Protein AF-E9RT61-F1 (afdb_monomer_lite)

Foldseek 3Di:
DDDDDDVVLVVLQAADQVSLVPDDLQSNVSHVVNCVVVDPQAFDFLVVVCSRNNDAPDWDDDPPDPHTFKGWHWGHHPPQQWTWIKMFGDDPRGTHDIDIDTGHD

Sequence (105 aa):
MGGITVWASYQERSFSPKGWLNCDPAKRYLYIDDFEEKYNVAGMRRCEIEELLGSPTWRKTEPGTEKIIYYEYRIQDNLLAGWKVYQVRFQDDVVIDTTIIVEDW

Radius of gyration: 15.35 Å; chains: 1; bounding box: 39×28×50 Å

Secondary structure (DSSP, 8-state):
----SSHHHHHTTS--HHHHHHS-GGGTHHHHHHHHHHS--TT-BHHHHHHHH-S-SEEEE-TTS--EEEEEEEEEETTTTEEEEEEEEEETTEEEEEEEEEEE-

pLDDT: mean 83.21, std 15.74, range [33.97, 97.38]

Structure (mmCIF, N/CA/C/O backbone):
data_AF-E9RT61-F1
#
_entry.id   AF-E9RT61-F1
#
loop_
_atom_site.group_PDB
_atom_site.id
_atom_site.type_symbol
_atom_site.label_atom_id
_atom_site.label_alt_id
_atom_site.label_comp_id
_atom_site.label_asym_id
_atom_site.label_entity_id
_atom_site.label_seq_id
_atom_site.pdbx_PDB_ins_code
_atom_site.Cartn_x
_atom_site.Cartn_y
_atom_site.Cartn_z
_atom_site.occupancy
_atom_site.B_iso_or_equiv
_atom_site.auth_seq_id
_atom_site.auth_comp_id
_atom_site.auth_asym_id
_atom_site.auth_atom_id
_atom_site.pdbx_PDB_model_num
ATOM 1 N N . MET A 1 1 ? 25.491 -4.136 -33.457 1.00 38.66 1 MET A N 1
ATOM 2 C CA . MET A 1 1 ? 25.578 -5.012 -32.268 1.00 38.66 1 MET A CA 1
ATOM 3 C C . MET A 1 1 ? 25.088 -4.185 -31.099 1.00 38.66 1 MET A C 1
ATOM 5 O O . MET A 1 1 ? 25.665 -3.138 -30.875 1.00 38.66 1 MET A O 1
ATOM 9 N N . GLY A 1 2 ? 23.998 -4.454 -30.402 1.00 33.97 2 GLY A N 1
ATOM 10 C CA . GLY A 1 2 ? 23.231 -5.674 -30.158 1.00 33.97 2 GLY A CA 1
ATOM 11 C C . GLY A 1 2 ? 22.725 -5.476 -28.726 1.00 33.97 2 GLY A C 1
ATOM 12 O O . GLY A 1 2 ? 23.530 -5.155 -27.861 1.00 33.97 2 GLY A O 1
ATOM 13 N N . GLY A 1 3 ? 21.407 -5.480 -28.529 1.00 43.72 3 GLY A N 1
ATOM 14 C CA . GLY A 1 3 ? 20.728 -4.829 -27.407 1.00 43.72 3 GLY A CA 1
ATOM 15 C C . GLY A 1 3 ? 21.227 -5.215 -26.014 1.00 43.72 3 GLY A C 1
ATOM 16 O O . GLY A 1 3 ? 21.147 -6.371 -25.614 1.00 43.72 3 GLY A O 1
ATOM 17 N N . ILE A 1 4 ? 21.655 -4.210 -25.249 1.00 51.22 4 ILE A N 1
ATOM 18 C CA . ILE A 1 4 ? 21.932 -4.317 -23.813 1.00 51.22 4 ILE A CA 1
ATOM 19 C C . ILE A 1 4 ? 21.235 -3.142 -23.115 1.00 51.22 4 ILE A C 1
ATOM 21 O O . ILE A 1 4 ? 21.901 -2.228 -22.645 1.00 51.22 4 ILE A O 1
ATOM 25 N N . THR A 1 5 ? 19.896 -3.071 -23.108 1.00 48.41 5 THR A N 1
ATOM 26 C CA . THR A 1 5 ? 19.201 -2.095 -22.222 1.00 48.41 5 THR A CA 1
ATOM 27 C C . THR A 1 5 ? 17.736 -2.397 -21.879 1.00 48.41 5 THR A C 1
ATOM 29 O O . THR A 1 5 ? 17.055 -1.527 -21.353 1.00 48.41 5 THR A O 1
ATOM 32 N N . VAL A 1 6 ? 17.208 -3.599 -22.133 1.00 44.44 6 VAL A N 1
ATOM 33 C CA . VAL A 1 6 ? 15.782 -3.888 -21.828 1.00 44.44 6 VAL A CA 1
ATOM 34 C C . VAL A 1 6 ? 15.599 -5.031 -20.823 1.00 44.44 6 VAL A C 1
ATOM 36 O O . VAL A 1 6 ? 14.581 -5.108 -20.151 1.00 44.44 6 VAL A O 1
ATOM 39 N N . TRP A 1 7 ? 16.610 -5.883 -20.635 1.00 35.50 7 TRP A N 1
ATOM 40 C CA . TRP A 1 7 ? 16.510 -7.021 -19.714 1.00 35.50 7 TRP A CA 1
ATOM 41 C C . TRP A 1 7 ? 16.756 -6.647 -18.244 1.00 35.50 7 TRP A C 1
ATOM 43 O O . TRP A 1 7 ? 16.097 -7.191 -17.362 1.00 35.50 7 TRP A O 1
ATOM 53 N N . ALA A 1 8 ? 17.643 -5.680 -17.973 1.00 40.31 8 ALA A N 1
ATOM 54 C CA . ALA A 1 8 ? 17.920 -5.225 -16.606 1.00 40.31 8 ALA A CA 1
ATOM 55 C C . ALA A 1 8 ? 16.725 -4.477 -15.984 1.00 40.31 8 ALA A C 1
ATOM 57 O O . ALA A 1 8 ? 16.409 -4.682 -14.817 1.00 40.31 8 ALA A O 1
ATOM 58 N N . SER A 1 9 ? 16.002 -3.682 -16.781 1.00 47.84 9 SER A N 1
ATOM 59 C CA . SER A 1 9 ? 14.817 -2.951 -16.318 1.00 47.84 9 SER A CA 1
ATOM 60 C C . SER A 1 9 ? 13.590 -3.841 -16.110 1.00 47.84 9 SER A C 1
ATOM 62 O O . SER A 1 9 ? 12.660 -3.425 -15.429 1.00 47.84 9 SER A O 1
ATOM 64 N N . TYR A 1 10 ? 13.570 -5.055 -16.672 1.00 46.94 10 TYR A N 1
ATOM 65 C CA . TYR A 1 10 ? 12.470 -6.003 -16.480 1.00 46.94 10 TYR A CA 1
ATOM 66 C C . TYR A 1 10 ? 12.637 -6.830 -15.196 1.00 46.94 10 TYR A C 1
ATOM 68 O O . TYR A 1 10 ? 11.656 -7.115 -14.517 1.00 46.94 10 TYR A O 1
ATOM 76 N N . GLN A 1 11 ? 13.876 -7.173 -14.817 1.00 49.72 11 GLN A N 1
ATOM 77 C CA . GLN A 1 11 ? 14.150 -7.844 -13.538 1.00 49.72 11 GLN A CA 1
ATOM 78 C C . GLN A 1 11 ? 13.930 -6.923 -12.329 1.00 49.72 11 GLN A C 1
ATOM 80 O O . GLN A 1 11 ? 13.467 -7.398 -11.295 1.00 49.72 11 GLN A O 1
ATOM 85 N N . GLU A 1 12 ? 14.182 -5.616 -12.466 1.00 55.16 12 GLU A N 1
ATOM 86 C CA . GLU A 1 12 ? 13.917 -4.618 -11.413 1.00 55.16 12 GLU A CA 1
ATOM 87 C C . GLU A 1 12 ? 12.420 -4.335 -11.173 1.00 55.16 12 GLU A C 1
ATOM 89 O O . GLU A 1 12 ? 12.099 -3.572 -10.271 1.00 55.16 12 GLU A O 1
ATOM 94 N N . ARG A 1 13 ? 11.492 -4.922 -11.945 1.00 63.75 13 ARG A N 1
ATOM 95 C CA . ARG A 1 13 ? 10.044 -4.680 -11.780 1.00 63.75 13 ARG A CA 1
ATOM 96 C C . ARG A 1 13 ? 9.333 -5.674 -10.882 1.00 63.75 13 ARG A C 1
ATOM 98 O O . ARG A 1 13 ? 8.234 -5.379 -10.439 1.00 63.75 13 ARG A O 1
ATOM 105 N N . SER A 1 14 ? 9.916 -6.845 -10.619 1.00 75.75 14 SER A N 1
ATOM 106 C CA . SER A 1 14 ? 9.199 -7.844 -9.829 1.00 75.75 14 SER A CA 1
ATOM 107 C C . SER A 1 14 ? 9.164 -7.436 -8.362 1.00 75.75 14 SER A C 1
ATOM 109 O O . SER A 1 14 ? 10.199 -7.436 -7.690 1.00 75.75 14 SER A O 1
ATOM 111 N N . PHE A 1 15 ? 7.971 -7.155 -7.850 1.00 83.81 15 PHE A N 1
ATOM 112 C CA . PHE A 1 15 ? 7.758 -6.878 -6.443 1.00 83.81 15 PHE A CA 1
ATOM 113 C C . PHE A 1 15 ? 8.256 -8.041 -5.582 1.00 83.81 15 PHE A C 1
ATOM 115 O O . PHE A 1 15 ? 8.003 -9.218 -5.846 1.00 83.81 15 PHE A O 1
ATOM 122 N N . SER A 1 16 ? 8.979 -7.692 -4.523 1.00 84.50 16 SER A N 1
ATOM 123 C CA . SER A 1 16 ? 9.194 -8.558 -3.370 1.00 84.50 16 SER A CA 1
ATOM 124 C C . SER A 1 16 ? 9.296 -7.677 -2.125 1.00 84.50 16 SER A C 1
ATOM 126 O O . SER A 1 16 ? 9.923 -6.617 -2.209 1.00 84.50 16 SER A O 1
ATOM 128 N N . PRO A 1 17 ? 8.778 -8.100 -0.958 1.00 83.50 17 PRO A N 1
ATOM 129 C CA . PRO A 1 17 ? 8.855 -7.290 0.264 1.00 83.50 17 PRO A CA 1
ATOM 130 C C . PRO A 1 17 ? 10.297 -6.927 0.630 1.00 83.50 17 PRO A C 1
ATOM 132 O O . PRO A 1 17 ? 10.626 -5.790 0.961 1.00 83.50 17 PRO A O 1
ATOM 135 N N . LYS A 1 18 ? 11.214 -7.889 0.466 1.00 83.94 18 LYS A N 1
ATOM 136 C CA . LYS A 1 18 ? 12.646 -7.664 0.675 1.00 83.94 18 LYS A CA 1
ATOM 137 C C . LYS A 1 18 ? 13.225 -6.665 -0.331 1.00 83.94 18 LYS A C 1
ATOM 139 O O . LYS A 1 18 ? 14.046 -5.840 0.061 1.00 83.94 18 LYS A O 1
ATOM 144 N N . GLY A 1 19 ? 12.838 -6.741 -1.604 1.00 82.19 19 GLY A N 1
ATOM 145 C CA . GLY A 1 19 ? 13.261 -5.785 -2.629 1.00 82.19 19 GLY A CA 1
ATOM 146 C C . GLY A 1 19 ? 12.762 -4.376 -2.325 1.00 82.19 19 GLY A C 1
ATOM 147 O O . GLY A 1 19 ? 13.556 -3.445 -2.310 1.00 82.19 19 GLY A O 1
ATOM 148 N N . TRP A 1 20 ? 11.487 -4.241 -1.969 1.00 84.50 20 TRP A N 1
ATOM 149 C CA . TRP A 1 20 ? 10.841 -2.979 -1.609 1.00 84.50 20 TRP A CA 1
ATOM 150 C C . TRP A 1 20 ? 11.494 -2.266 -0.414 1.00 84.50 20 TRP A C 1
ATOM 152 O O . TRP A 1 20 ? 11.733 -1.053 -0.436 1.00 84.50 20 TRP A O 1
ATOM 162 N N . LEU A 1 21 ? 11.814 -3.017 0.642 1.00 82.19 21 LEU A N 1
ATOM 163 C CA . LEU A 1 21 ? 12.452 -2.459 1.835 1.00 82.19 21 LEU A CA 1
ATOM 164 C C . LEU A 1 21 ? 13.897 -2.015 1.575 1.00 82.19 21 LEU A C 1
ATOM 166 O O . LEU A 1 21 ? 14.332 -1.025 2.156 1.00 82.19 21 LEU A O 1
ATOM 170 N N . ASN A 1 22 ? 14.625 -2.721 0.703 1.00 83.00 22 ASN A N 1
ATOM 171 C CA . ASN A 1 22 ? 16.034 -2.440 0.408 1.00 83.00 22 ASN A CA 1
ATOM 172 C C . ASN A 1 22 ? 16.249 -1.542 -0.820 1.00 83.00 22 ASN A C 1
ATOM 174 O O . ASN A 1 22 ? 17.389 -1.164 -1.097 1.00 83.00 22 ASN A O 1
ATOM 178 N N . CYS A 1 23 ? 15.204 -1.226 -1.586 1.00 79.25 23 CYS A N 1
ATOM 179 C CA . CYS A 1 23 ? 15.339 -0.362 -2.748 1.00 79.25 23 CYS A CA 1
ATOM 180 C C . CYS A 1 23 ? 15.393 1.112 -2.342 1.00 79.25 23 CYS A C 1
ATOM 182 O O . CYS A 1 23 ? 14.792 1.536 -1.352 1.00 79.25 23 CYS A O 1
ATOM 184 N N . ASP A 1 24 ? 16.067 1.904 -3.173 1.00 79.12 24 ASP A N 1
ATOM 185 C CA . ASP A 1 24 ? 15.983 3.359 -3.112 1.00 79.12 24 ASP A CA 1
ATOM 186 C C . ASP A 1 24 ? 14.500 3.784 -3.186 1.00 79.12 24 ASP A C 1
ATOM 188 O O . ASP A 1 24 ? 13.807 3.369 -4.127 1.00 79.12 24 ASP A O 1
ATOM 192 N N . PRO A 1 25 ? 13.984 4.577 -2.225 1.00 77.44 25 PRO A N 1
ATOM 193 C CA . PRO A 1 25 ? 12.623 5.098 -2.274 1.00 77.44 25 PRO A CA 1
ATOM 194 C C . PRO A 1 25 ? 12.270 5.757 -3.612 1.00 77.44 25 PRO A C 1
ATOM 196 O O . PRO A 1 25 ? 11.144 5.602 -4.079 1.00 77.44 25 PRO A O 1
ATOM 199 N N . ALA A 1 26 ? 13.239 6.396 -4.277 1.00 73.38 26 ALA A N 1
ATOM 200 C CA . ALA A 1 26 ? 13.071 7.018 -5.589 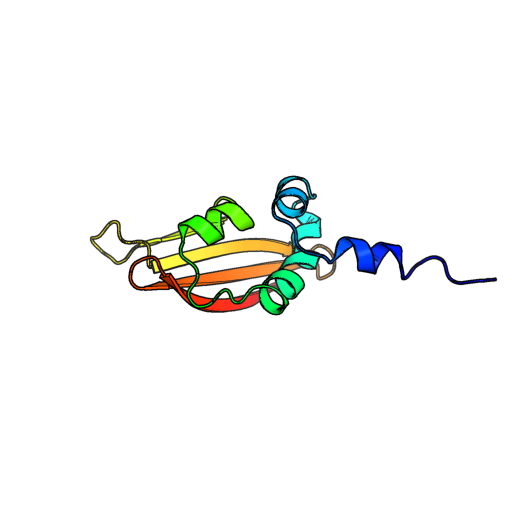1.00 73.38 26 ALA A CA 1
ATOM 201 C C . ALA A 1 26 ? 12.820 6.029 -6.738 1.00 73.38 26 ALA A C 1
ATOM 203 O O . ALA A 1 26 ? 12.501 6.453 -7.843 1.00 73.38 26 ALA A O 1
ATOM 204 N N . LYS A 1 27 ? 12.996 4.722 -6.514 1.00 77.75 27 LYS A N 1
ATOM 205 C CA . LYS A 1 27 ? 12.734 3.653 -7.492 1.00 77.75 27 LYS A CA 1
ATOM 206 C C . LYS A 1 27 ? 11.499 2.820 -7.157 1.00 77.75 27 LYS A C 1
ATOM 208 O O . LYS A 1 27 ? 11.122 1.955 -7.942 1.00 77.75 27 LYS A O 1
ATOM 213 N N . ARG A 1 28 ? 10.845 3.070 -6.016 1.00 83.69 28 ARG A N 1
ATOM 214 C CA . ARG A 1 28 ? 9.661 2.312 -5.571 1.00 83.69 28 ARG A CA 1
ATOM 215 C C . ARG A 1 28 ? 8.486 2.404 -6.545 1.00 83.69 28 ARG A C 1
ATOM 217 O O . ARG A 1 28 ? 7.690 1.473 -6.619 1.00 83.69 28 ARG A O 1
ATOM 224 N N . TYR A 1 29 ? 8.414 3.473 -7.341 1.00 78.12 29 TYR A N 1
ATOM 225 C CA . TYR A 1 29 ? 7.361 3.669 -8.341 1.00 78.12 29 TYR A CA 1
ATOM 226 C C . TYR A 1 29 ? 7.317 2.546 -9.393 1.00 78.12 29 TYR A C 1
ATOM 228 O O . TYR A 1 29 ? 6.245 2.255 -9.921 1.00 78.12 29 TYR A O 1
ATOM 236 N N . LEU A 1 30 ? 8.455 1.880 -9.644 1.00 77.12 30 LEU A N 1
ATOM 237 C CA . LEU A 1 30 ? 8.580 0.758 -10.581 1.00 77.12 30 LEU A CA 1
ATOM 238 C C . LEU A 1 30 ? 7.907 -0.528 -10.088 1.00 77.12 30 LEU A C 1
ATOM 240 O O . LEU A 1 30 ? 7.654 -1.418 -10.894 1.00 77.12 30 LEU A O 1
ATOM 244 N N . TYR A 1 31 ? 7.649 -0.631 -8.782 1.00 84.06 31 TYR A N 1
ATOM 245 C CA . TYR A 1 31 ? 7.173 -1.856 -8.144 1.00 84.06 31 TYR A CA 1
ATOM 246 C C . TYR A 1 31 ? 5.677 -1.841 -7.831 1.00 84.06 31 TYR A C 1
ATOM 248 O O . TYR A 1 31 ? 5.101 -2.910 -7.671 1.00 84.06 31 TYR A O 1
ATOM 256 N N . ILE A 1 32 ? 5.044 -0.665 -7.710 1.00 84.94 32 ILE A N 1
ATOM 257 C CA . ILE A 1 32 ? 3.659 -0.596 -7.217 1.00 84.94 32 ILE A CA 1
ATOM 258 C C . ILE A 1 32 ? 2.633 -1.105 -8.235 1.00 84.94 32 ILE A C 1
ATOM 260 O O . ILE A 1 32 ? 1.652 -1.722 -7.843 1.00 84.94 32 ILE A O 1
ATOM 264 N N . ASP A 1 33 ? 2.888 -0.914 -9.533 1.00 80.88 33 ASP A N 1
ATOM 265 C CA . ASP A 1 33 ? 2.006 -1.456 -10.576 1.00 80.88 33 ASP A CA 1
ATOM 266 C C . ASP A 1 33 ? 2.108 -2.986 -10.617 1.00 80.88 33 ASP A C 1
ATOM 268 O O . ASP A 1 33 ? 1.098 -3.678 -10.623 1.00 80.88 33 ASP A O 1
ATOM 272 N N . ASP A 1 34 ? 3.331 -3.525 -10.549 1.00 85.06 34 ASP A N 1
ATOM 273 C CA . ASP A 1 34 ? 3.569 -4.974 -10.494 1.00 85.06 34 ASP A CA 1
ATOM 274 C C . ASP A 1 34 ? 3.005 -5.607 -9.210 1.00 85.06 34 ASP A C 1
ATOM 276 O O . ASP A 1 34 ? 2.510 -6.732 -9.239 1.00 85.06 34 ASP A O 1
ATOM 280 N N . PHE A 1 35 ? 3.047 -4.880 -8.089 1.00 87.44 35 PHE A N 1
ATOM 281 C CA . PHE A 1 35 ? 2.412 -5.283 -6.837 1.00 87.44 35 PHE A CA 1
ATOM 282 C C . PHE A 1 35 ? 0.897 -5.449 -7.007 1.00 87.44 35 PHE A C 1
ATOM 284 O O . PHE A 1 35 ? 0.388 -6.529 -6.716 1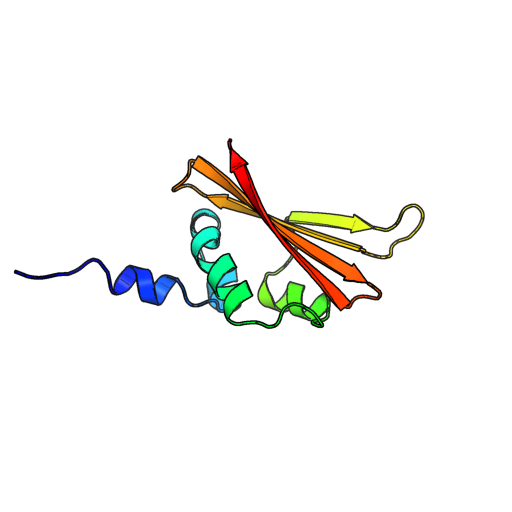.00 87.44 35 PHE A O 1
ATOM 291 N N . GLU A 1 36 ? 0.201 -4.434 -7.531 1.00 83.12 36 GLU A N 1
ATOM 292 C CA . GLU A 1 36 ? -1.248 -4.497 -7.781 1.00 83.12 36 GLU A CA 1
ATOM 293 C C . GLU A 1 36 ? -1.625 -5.590 -8.788 1.00 83.12 36 GLU A C 1
ATOM 295 O O . GLU A 1 36 ? -2.643 -6.258 -8.629 1.00 83.12 36 GLU A O 1
ATOM 300 N N . GLU A 1 37 ? -0.811 -5.804 -9.825 1.00 82.50 37 GLU A N 1
ATOM 301 C CA . GLU A 1 37 ? -1.079 -6.834 -10.834 1.00 82.50 37 GLU A CA 1
ATOM 302 C C . GLU A 1 37 ? -0.882 -8.260 -10.298 1.00 82.50 37 GLU A C 1
ATOM 304 O O . GLU A 1 37 ? -1.619 -9.175 -10.676 1.00 82.50 37 GLU A O 1
ATOM 309 N N . LYS A 1 38 ? 0.124 -8.484 -9.442 1.00 82.12 38 LYS A N 1
ATOM 310 C CA . LYS A 1 38 ? 0.474 -9.827 -8.945 1.00 82.12 38 LYS A CA 1
ATOM 311 C C . LYS A 1 38 ? -0.266 -10.233 -7.685 1.00 82.12 38 LYS A C 1
ATOM 313 O O . LYS A 1 38 ? -0.468 -11.430 -7.467 1.00 82.12 38 LYS A O 1
ATOM 318 N N . TYR A 1 39 ? -0.608 -9.277 -6.832 1.00 82.88 39 TYR A N 1
ATOM 319 C CA . TYR A 1 39 ? -1.252 -9.543 -5.558 1.00 82.88 39 TYR A CA 1
ATOM 320 C C . TYR A 1 39 ? -2.726 -9.177 -5.656 1.00 82.88 39 TYR A C 1
ATOM 322 O O . TYR A 1 39 ? -3.086 -8.077 -6.052 1.00 82.88 39 TYR A O 1
ATOM 330 N N . ASN A 1 40 ? -3.603 -10.096 -5.252 1.00 86.62 40 ASN A N 1
ATOM 331 C CA . ASN A 1 40 ? -5.001 -9.744 -5.043 1.00 86.62 40 ASN A CA 1
ATOM 332 C C . ASN A 1 40 ? -5.115 -8.961 -3.730 1.00 86.62 40 ASN A C 1
ATOM 334 O O . ASN A 1 40 ? -5.329 -9.553 -2.673 1.00 86.62 40 ASN A O 1
ATOM 338 N N . VAL A 1 41 ? -4.889 -7.648 -3.805 1.00 90.75 41 VAL A N 1
ATOM 339 C CA . VAL A 1 41 ? -4.789 -6.773 -2.633 1.00 90.75 41 VAL A CA 1
ATOM 340 C C . VAL A 1 41 ? -6.141 -6.602 -1.942 1.00 90.75 41 VAL A C 1
ATOM 342 O O . VAL A 1 41 ? -6.211 -6.584 -0.714 1.00 90.75 41 VAL A O 1
ATOM 345 N N . ALA A 1 42 ? -7.232 -6.573 -2.711 1.00 91.88 42 ALA A N 1
ATOM 346 C CA . ALA A 1 42 ? -8.582 -6.621 -2.165 1.00 91.88 42 ALA A CA 1
ATOM 347 C C . ALA A 1 42 ? -8.810 -7.932 -1.389 1.00 91.88 42 ALA A C 1
ATOM 349 O O . ALA A 1 42 ? -8.641 -9.035 -1.912 1.00 91.88 42 ALA A O 1
ATOM 350 N N . GLY A 1 43 ? -9.222 -7.808 -0.128 1.00 93.06 43 GLY A N 1
ATOM 351 C CA . GLY A 1 43 ? -9.397 -8.929 0.793 1.00 93.06 43 GLY A CA 1
ATOM 352 C C . GLY A 1 43 ? -8.178 -9.247 1.666 1.00 93.06 43 GLY A C 1
ATOM 353 O O . GLY A 1 43 ? -8.326 -10.019 2.613 1.00 93.06 43 GLY A O 1
ATOM 354 N N . MET A 1 44 ? -7.006 -8.650 1.414 1.00 95.56 44 MET A N 1
ATOM 355 C CA . MET A 1 44 ? -5.858 -8.770 2.322 1.00 95.56 44 MET A CA 1
ATOM 356 C C . MET A 1 44 ? -6.121 -8.030 3.633 1.00 95.56 44 MET A C 1
ATOM 358 O O . MET A 1 44 ? -6.833 -7.025 3.666 1.00 95.56 44 MET A O 1
ATOM 362 N N . ARG A 1 45 ? -5.520 -8.484 4.730 1.00 96.19 45 ARG A N 1
ATOM 363 C CA . ARG A 1 45 ? -5.550 -7.746 5.996 1.00 96.19 45 ARG A CA 1
ATOM 364 C C . ARG A 1 45 ? -4.532 -6.619 5.999 1.00 96.19 45 ARG A C 1
ATOM 366 O O . ARG A 1 45 ? -3.463 -6.714 5.401 1.00 96.19 45 ARG A O 1
ATOM 373 N N . ARG A 1 46 ? -4.805 -5.579 6.782 1.00 95.62 46 ARG A N 1
ATOM 374 C CA . ARG A 1 46 ? -3.890 -4.450 6.990 1.00 95.62 46 ARG A CA 1
ATOM 375 C C . ARG A 1 46 ? -2.494 -4.886 7.435 1.00 95.62 46 ARG A C 1
ATOM 377 O O . ARG A 1 46 ? -1.516 -4.329 6.953 1.00 95.62 46 ARG A O 1
ATOM 384 N N . CYS A 1 47 ? -2.389 -5.893 8.305 1.00 94.94 47 CYS A N 1
ATOM 385 C CA . CYS A 1 47 ? -1.089 -6.425 8.719 1.00 94.94 47 CYS A CA 1
ATOM 386 C C . CYS A 1 47 ? -0.298 -7.031 7.549 1.00 94.94 47 CYS A C 1
ATOM 388 O O . CYS A 1 47 ? 0.909 -6.854 7.489 1.00 94.94 47 CYS A O 1
ATOM 390 N N . GLU A 1 48 ? -0.967 -7.685 6.596 1.00 94.69 48 GLU A N 1
ATOM 391 C CA . GLU A 1 48 ? -0.312 -8.242 5.406 1.00 94.69 48 GLU A CA 1
ATOM 392 C C . GLU A 1 48 ? 0.192 -7.112 4.499 1.00 94.69 48 GLU A C 1
ATOM 394 O O . GLU A 1 48 ? 1.303 -7.180 3.986 1.00 94.69 48 GLU A O 1
ATOM 399 N N . ILE A 1 49 ? -0.564 -6.015 4.372 1.00 94.75 49 ILE A N 1
ATOM 400 C CA . ILE A 1 49 ? -0.101 -4.814 3.658 1.00 94.75 49 ILE A CA 1
ATOM 401 C C . ILE A 1 49 ? 1.144 -4.218 4.319 1.00 94.75 49 ILE A C 1
ATOM 403 O O . ILE A 1 49 ? 2.110 -3.895 3.630 1.00 94.75 49 ILE A O 1
ATOM 407 N N . GLU A 1 50 ? 1.157 -4.107 5.647 1.00 93.56 50 GLU A N 1
ATOM 408 C CA . GLU A 1 50 ? 2.321 -3.622 6.398 1.00 93.56 50 GLU A CA 1
ATOM 409 C C . GLU A 1 50 ? 3.527 -4.568 6.285 1.00 93.56 50 GLU A C 1
ATOM 411 O O . GLU A 1 50 ? 4.664 -4.106 6.238 1.00 93.56 50 GLU A O 1
ATOM 416 N N . GLU A 1 51 ? 3.312 -5.880 6.189 1.00 92.06 51 GLU A N 1
ATOM 417 C CA . GLU A 1 51 ? 4.381 -6.856 5.946 1.00 92.06 51 GLU A CA 1
ATOM 418 C C . GLU A 1 51 ? 4.973 -6.731 4.534 1.00 92.06 51 GLU A C 1
ATOM 420 O O . GLU A 1 51 ? 6.185 -6.879 4.355 1.00 92.06 51 GLU A O 1
ATOM 425 N N . LEU A 1 52 ? 4.141 -6.443 3.528 1.00 91.62 52 LEU A N 1
ATOM 426 C CA . LEU A 1 52 ? 4.566 -6.329 2.131 1.00 91.62 52 LEU A CA 1
ATOM 427 C C . LEU A 1 52 ? 5.230 -4.973 1.847 1.00 91.62 52 LEU A C 1
ATOM 429 O O . LEU A 1 52 ? 6.318 -4.928 1.270 1.00 91.62 52 LEU A O 1
ATOM 433 N N . LEU A 1 53 ? 4.592 -3.874 2.259 1.00 91.12 53 LEU A N 1
ATOM 434 C CA . LEU A 1 53 ? 4.974 -2.499 1.911 1.00 91.12 53 LEU A CA 1
ATOM 435 C C . LEU A 1 53 ? 5.648 -1.734 3.059 1.00 91.12 53 LEU A C 1
ATOM 437 O O . LEU A 1 53 ? 6.166 -0.632 2.852 1.00 91.12 53 LEU A O 1
ATOM 441 N N . GLY A 1 54 ? 5.677 -2.290 4.267 1.00 90.56 54 GLY A N 1
ATOM 442 C CA . GLY A 1 54 ? 6.115 -1.569 5.456 1.00 90.56 54 GLY A CA 1
ATOM 443 C C . GLY A 1 54 ? 5.097 -0.522 5.918 1.00 90.56 54 GLY A C 1
ATOM 444 O O . GLY A 1 54 ? 3.927 -0.509 5.521 1.00 90.56 54 GLY A O 1
ATOM 445 N N . SER A 1 55 ? 5.565 0.384 6.776 1.00 91.19 55 SER A N 1
ATOM 446 C CA . SER A 1 55 ? 4.737 1.452 7.3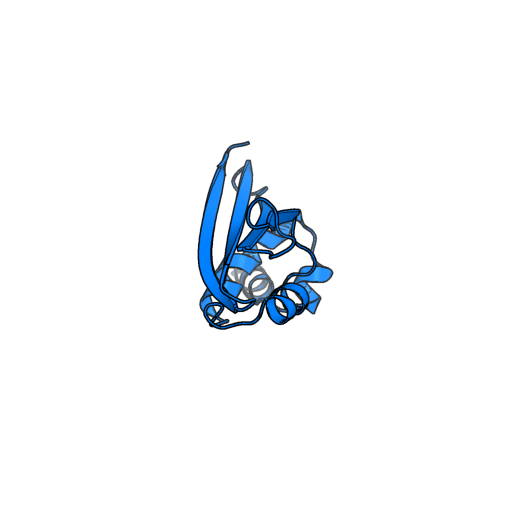34 1.00 91.19 55 SER A CA 1
ATOM 447 C C . SER A 1 55 ? 4.263 2.435 6.255 1.00 91.19 55 SER A C 1
ATOM 449 O O . SER A 1 55 ? 5.069 2.842 5.412 1.00 91.19 55 SER A O 1
ATOM 451 N N . PRO A 1 56 ? 2.993 2.874 6.299 1.00 94.56 56 PRO A N 1
ATOM 452 C CA . PRO A 1 56 ? 2.486 3.875 5.373 1.00 94.56 56 PRO A CA 1
ATOM 453 C C . PRO A 1 56 ? 3.110 5.246 5.642 1.00 94.56 56 PRO A C 1
ATOM 455 O O . PRO A 1 56 ? 3.511 5.562 6.765 1.00 94.56 56 PRO A O 1
ATOM 458 N N . THR A 1 57 ? 3.142 6.092 4.613 1.00 94.00 57 THR A N 1
ATOM 459 C CA . THR A 1 57 ? 3.527 7.503 4.754 1.00 94.00 57 THR A CA 1
ATOM 460 C C . THR A 1 57 ? 2.503 8.256 5.593 1.00 94.00 57 THR A C 1
ATOM 462 O O . THR A 1 57 ? 2.864 9.096 6.418 1.00 94.00 57 THR A O 1
ATOM 465 N N . TRP A 1 58 ? 1.220 7.950 5.397 1.00 95.50 58 TRP A N 1
ATOM 466 C CA . TRP A 1 58 ? 0.131 8.550 6.151 1.00 95.50 58 TRP A CA 1
ATOM 467 C C . TRP A 1 58 ? -1.005 7.556 6.400 1.00 95.50 58 TRP A C 1
ATOM 469 O O . TRP A 1 58 ? -1.211 6.610 5.642 1.00 95.50 58 TRP A O 1
ATOM 479 N N . ARG A 1 59 ? -1.758 7.778 7.481 1.00 95.50 59 ARG A N 1
ATOM 480 C CA . ARG A 1 59 ? -2.930 6.974 7.842 1.00 95.50 59 ARG A CA 1
ATOM 481 C C . ARG A 1 59 ? -4.088 7.849 8.306 1.00 95.50 59 ARG A C 1
ATOM 483 O O . ARG A 1 59 ? -3.870 8.843 8.998 1.00 95.50 59 ARG A O 1
ATOM 490 N N . LYS A 1 60 ? -5.313 7.414 8.010 1.00 95.44 60 LYS A N 1
ATOM 491 C CA . LYS A 1 60 ? -6.559 8.008 8.511 1.00 95.44 60 LYS A CA 1
ATOM 492 C C . LYS A 1 60 ? -7.282 7.041 9.433 1.00 95.44 60 LYS A C 1
ATOM 494 O O . LYS A 1 60 ? -7.421 5.859 9.105 1.00 95.44 60 LYS A O 1
ATOM 499 N N . THR A 1 61 ? -7.824 7.571 10.522 1.00 95.19 61 THR A N 1
ATOM 500 C CA . THR A 1 61 ? -8.793 6.863 11.357 1.00 95.19 61 THR A CA 1
ATOM 501 C C . THR A 1 61 ? -10.198 7.422 11.168 1.00 95.19 61 THR A C 1
ATOM 503 O O . THR A 1 61 ? -10.386 8.554 10.709 1.00 95.19 61 THR A O 1
ATOM 506 N N . GLU A 1 62 ? -11.201 6.614 11.491 1.00 93.50 62 GLU A N 1
ATOM 507 C CA . GLU A 1 62 ? -12.581 7.078 11.581 1.00 93.50 62 GLU A CA 1
ATOM 508 C C . GLU A 1 62 ? -12.703 8.137 12.700 1.00 93.50 62 GLU A C 1
ATOM 510 O O . GLU A 1 62 ? -12.168 7.927 13.795 1.00 93.50 62 GLU A O 1
ATOM 515 N N . PRO A 1 63 ? -13.371 9.283 12.453 1.00 93.75 63 PRO A N 1
ATOM 516 C CA . PRO A 1 63 ? -13.468 10.369 13.425 1.00 93.75 63 PRO A CA 1
ATOM 517 C C . PRO A 1 63 ? -13.983 9.908 14.791 1.00 93.75 63 PRO A C 1
ATOM 519 O O . PRO A 1 63 ? -15.022 9.263 14.889 1.00 93.75 63 PRO A O 1
ATOM 522 N N . GLY A 1 64 ? -13.266 10.276 15.855 1.00 94.00 64 GLY A N 1
ATOM 523 C CA . GLY A 1 64 ? -13.630 9.896 17.224 1.00 94.00 64 GLY A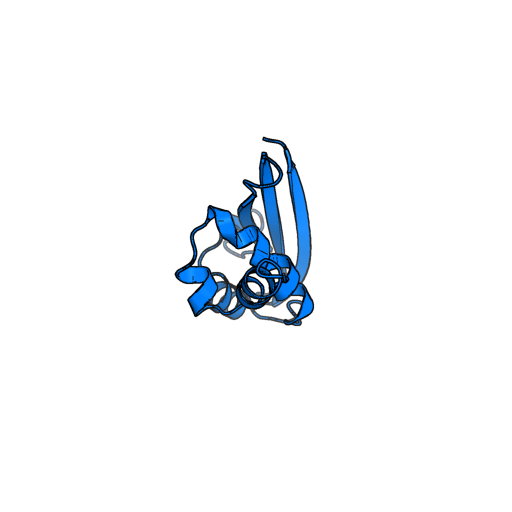 CA 1
ATOM 524 C C . GLY A 1 64 ? -13.278 8.454 17.603 1.00 94.00 64 GLY A C 1
ATOM 525 O O . GLY A 1 64 ? -13.664 8.014 18.682 1.00 94.00 64 GLY A O 1
ATOM 526 N N . THR A 1 65 ? -12.536 7.729 16.759 1.00 93.06 65 THR A N 1
ATOM 527 C CA . THR A 1 65 ? -12.073 6.361 17.031 1.00 93.06 65 THR A CA 1
ATOM 528 C C . THR A 1 65 ? -10.591 6.180 16.671 1.00 93.06 65 THR A C 1
ATOM 530 O O . THR A 1 65 ? -9.983 7.008 15.987 1.00 93.06 65 THR A O 1
ATOM 533 N N . GLU A 1 66 ? -10.016 5.051 17.088 1.00 90.75 66 GLU A N 1
ATOM 534 C CA . GLU A 1 66 ? -8.687 4.596 16.653 1.00 90.75 66 GLU A CA 1
ATOM 535 C C . GLU A 1 66 ? -8.749 3.649 15.441 1.00 90.75 66 GLU A C 1
ATOM 537 O O . GLU A 1 66 ? -7.720 3.148 14.984 1.00 90.75 66 GLU A O 1
ATOM 542 N N . LYS A 1 67 ? -9.947 3.394 14.895 1.00 92.81 67 LYS A N 1
ATOM 543 C CA . LYS A 1 67 ? -10.139 2.469 13.778 1.00 92.81 67 LYS A CA 1
ATOM 544 C C . LYS A 1 67 ? -9.524 3.057 12.517 1.00 92.81 67 LYS A C 1
ATOM 546 O O . LYS A 1 67 ? -9.990 4.074 12.008 1.00 92.81 67 LYS A O 1
ATOM 551 N N . ILE A 1 68 ? -8.486 2.409 12.002 1.00 94.50 68 ILE A N 1
ATOM 552 C CA . ILE A 1 68 ? -7.840 2.780 10.743 1.00 94.50 68 ILE A CA 1
ATOM 553 C C . ILE A 1 68 ? -8.771 2.416 9.585 1.00 94.50 68 ILE A C 1
ATOM 555 O O . ILE A 1 68 ? -9.250 1.289 9.497 1.00 94.50 68 ILE A O 1
ATOM 559 N N . ILE A 1 69 ? -9.003 3.374 8.691 1.00 96.06 69 ILE A N 1
ATOM 560 C CA . ILE A 1 69 ? -9.864 3.201 7.510 1.00 96.06 69 ILE A CA 1
ATOM 561 C C . ILE A 1 69 ? -9.108 3.407 6.199 1.00 96.06 69 ILE A C 1
ATOM 563 O O . ILE A 1 69 ? -9.645 3.144 5.125 1.00 96.06 69 ILE A O 1
ATOM 567 N N . TYR A 1 70 ? -7.876 3.918 6.264 1.00 95.19 70 TYR A N 1
ATOM 568 C CA . TYR A 1 70 ? -7.157 4.332 5.069 1.00 95.19 70 TYR A CA 1
ATOM 569 C C . TYR A 1 70 ? -5.654 4.481 5.312 1.00 95.19 70 TYR A C 1
ATOM 571 O O . TYR A 1 70 ? -5.256 5.108 6.299 1.00 95.19 70 TYR A O 1
ATOM 579 N N . TYR A 1 71 ? -4.850 3.974 4.377 1.00 97.38 71 TYR A N 1
ATOM 580 C CA . TYR A 1 71 ? -3.408 4.188 4.261 1.00 97.38 71 TYR A CA 1
ATOM 581 C C . TYR A 1 71 ? -3.045 4.893 2.965 1.00 97.38 71 TYR A C 1
ATOM 583 O O . TYR A 1 71 ? -3.679 4.699 1.932 1.00 97.38 71 TYR A O 1
ATOM 591 N N . GLU A 1 72 ? -1.971 5.670 3.040 1.00 96.00 72 GLU A N 1
ATOM 592 C CA . GLU A 1 72 ? -1.332 6.300 1.899 1.00 96.00 72 GLU A CA 1
ATOM 593 C C . GLU A 1 72 ? 0.171 6.025 1.912 1.00 96.00 72 GLU A C 1
ATOM 595 O O . GLU A 1 72 ? 0.863 6.270 2.907 1.00 96.00 72 GLU A O 1
ATOM 600 N N . TYR A 1 73 ? 0.673 5.553 0.778 1.00 93.00 73 TYR A N 1
ATOM 601 C CA . TYR A 1 73 ? 2.086 5.385 0.479 1.00 93.00 73 TYR A CA 1
ATOM 602 C C . TYR A 1 73 ? 2.458 6.400 -0.600 1.00 93.00 73 TYR A C 1
ATOM 604 O O . TYR A 1 73 ? 2.096 6.241 -1.767 1.00 93.00 73 TYR A O 1
ATOM 612 N N . ARG A 1 74 ? 3.168 7.464 -0.209 1.00 92.00 74 ARG A N 1
ATOM 613 C CA . ARG A 1 74 ? 3.671 8.471 -1.151 1.00 92.00 74 ARG A CA 1
ATOM 614 C C . ARG A 1 74 ? 5.051 8.059 -1.625 1.00 92.00 74 ARG A C 1
ATOM 616 O O . ARG A 1 74 ? 5.977 7.906 -0.828 1.00 92.00 74 ARG A O 1
ATOM 623 N N . ILE A 1 75 ? 5.178 7.880 -2.928 1.00 88.38 75 ILE A N 1
ATOM 624 C CA . ILE A 1 75 ? 6.376 7.374 -3.577 1.00 88.38 75 ILE A CA 1
ATOM 625 C C . ILE A 1 75 ? 6.849 8.439 -4.553 1.00 88.38 75 ILE A C 1
ATOM 627 O O . ILE A 1 75 ? 6.103 8.838 -5.442 1.00 88.38 75 ILE A O 1
ATOM 631 N N . GLN A 1 76 ? 8.077 8.918 -4.387 1.00 85.56 76 GLN A N 1
ATOM 632 C CA . GLN A 1 76 ? 8.628 9.897 -5.313 1.00 85.56 76 GLN A CA 1
ATOM 633 C C . GLN A 1 76 ? 8.889 9.228 -6.666 1.00 85.56 76 GLN A C 1
ATOM 635 O O . GLN A 1 76 ? 9.567 8.199 -6.730 1.00 85.56 76 GLN A O 1
ATOM 640 N N . ASP A 1 77 ? 8.359 9.815 -7.736 1.00 79.19 77 ASP A N 1
ATOM 641 C CA . ASP A 1 77 ? 8.620 9.401 -9.108 1.00 79.19 77 ASP A CA 1
ATOM 642 C C . ASP A 1 77 ? 9.541 10.429 -9.773 1.00 79.19 77 ASP A C 1
ATOM 644 O O . ASP A 1 77 ? 9.125 11.484 -10.258 1.00 79.19 77 ASP A O 1
ATOM 648 N N . ASN A 1 78 ? 10.834 10.110 -9.784 1.00 71.62 78 ASN A N 1
ATOM 649 C CA . ASN A 1 78 ? 11.852 10.966 -10.386 1.00 71.62 78 ASN A CA 1
ATOM 650 C C . ASN A 1 78 ? 11.843 10.933 -11.922 1.00 71.62 78 ASN A C 1
ATOM 652 O O . ASN A 1 78 ? 12.478 11.791 -12.533 1.00 71.62 78 ASN A O 1
ATOM 656 N N . LEU A 1 79 ? 11.173 9.961 -12.553 1.00 71.06 79 LEU A N 1
ATOM 657 C CA . LEU A 1 79 ? 11.062 9.900 -14.011 1.00 71.06 79 LEU A CA 1
ATOM 658 C C . LEU A 1 79 ? 10.045 10.927 -14.515 1.00 71.06 79 LEU A C 1
ATOM 660 O O . LEU A 1 79 ? 10.288 11.585 -15.524 1.00 71.06 79 LEU A O 1
ATOM 664 N N . LEU A 1 80 ? 8.929 11.062 -13.800 1.00 70.81 80 LEU A N 1
ATOM 665 C CA . LEU A 1 80 ? 7.857 12.005 -14.123 1.00 70.81 80 LEU A CA 1
ATOM 666 C C . LEU A 1 80 ? 7.973 13.340 -13.373 1.00 70.81 80 LEU A C 1
ATOM 668 O O . LEU A 1 80 ? 7.166 14.229 -13.612 1.00 70.81 80 LEU A O 1
ATOM 672 N N . ALA A 1 81 ? 8.986 13.493 -12.510 1.00 77.69 81 ALA A N 1
ATOM 673 C CA . ALA A 1 81 ? 9.161 14.651 -11.630 1.00 77.69 81 ALA A CA 1
ATOM 674 C C . ALA A 1 81 ? 7.892 14.949 -10.805 1.00 77.69 81 ALA A C 1
ATOM 676 O O . ALA A 1 81 ? 7.407 16.077 -10.771 1.00 77.69 81 ALA A O 1
ATOM 677 N N . GLY A 1 82 ? 7.367 13.918 -10.141 1.00 85.06 82 GLY A N 1
ATOM 678 C CA . GLY A 1 82 ? 6.131 13.991 -9.365 1.00 85.06 82 GLY A CA 1
ATOM 679 C C . GLY A 1 82 ? 6.059 12.937 -8.260 1.00 85.06 82 GLY A C 1
ATOM 680 O O . GLY A 1 82 ? 7.068 12.358 -7.844 1.00 85.06 82 GLY A O 1
ATOM 681 N N . TRP A 1 83 ? 4.849 12.680 -7.776 1.00 88.62 83 TRP A N 1
ATOM 682 C CA . TRP A 1 83 ? 4.551 11.685 -6.753 1.00 88.62 83 TRP A CA 1
ATOM 683 C C . TRP A 1 83 ? 3.571 10.651 -7.280 1.00 88.62 83 TRP A C 1
ATOM 685 O O . TRP A 1 83 ? 2.520 10.981 -7.821 1.00 88.62 83 TRP A O 1
ATOM 695 N N . LYS A 1 84 ? 3.879 9.384 -7.033 1.00 89.56 84 LYS A N 1
ATOM 696 C CA . LYS A 1 84 ? 2.922 8.293 -7.142 1.00 89.56 84 LYS A CA 1
ATOM 697 C C . LYS A 1 84 ? 2.350 8.024 -5.758 1.00 89.56 84 LYS A C 1
ATOM 699 O O . LYS A 1 84 ? 3.075 7.655 -4.833 1.00 89.56 84 LYS A O 1
ATOM 704 N N . VAL A 1 85 ? 1.057 8.252 -5.602 1.00 91.62 85 VAL A N 1
ATOM 705 C CA . VAL A 1 85 ? 0.342 8.111 -4.338 1.00 91.62 85 VAL A CA 1
ATOM 706 C C . VAL A 1 85 ? -0.507 6.858 -4.414 1.00 91.62 85 VAL A C 1
ATOM 708 O O . VAL A 1 85 ? -1.485 6.801 -5.158 1.00 91.62 85 VAL A O 1
ATOM 711 N N . TYR A 1 86 ? -0.115 5.846 -3.649 1.00 93.06 86 TYR A N 1
ATOM 712 C CA . TYR A 1 86 ? -0.854 4.599 -3.547 1.00 93.06 86 TYR A CA 1
ATOM 713 C C . TYR A 1 86 ? -1.711 4.594 -2.285 1.00 93.06 86 TYR A C 1
ATOM 715 O O . TYR A 1 86 ? -1.213 4.755 -1.169 1.00 93.06 86 TYR A O 1
ATOM 723 N N . GLN A 1 87 ? -3.013 4.442 -2.481 1.00 95.38 87 GLN A N 1
ATOM 724 C CA . GLN A 1 87 ? -4.036 4.558 -1.457 1.00 95.38 87 GLN A CA 1
ATOM 725 C C . GLN A 1 87 ? -4.666 3.192 -1.213 1.00 95.38 87 GLN A C 1
ATOM 727 O O . GLN A 1 87 ? -5.080 2.530 -2.161 1.00 95.38 87 GLN A O 1
ATOM 732 N N . VAL A 1 88 ? -4.784 2.798 0.054 1.00 96.88 88 VAL A N 1
ATOM 733 C CA . VAL A 1 88 ? -5.394 1.526 0.465 1.00 96.88 88 VAL A CA 1
ATOM 734 C C . VAL A 1 88 ? -6.521 1.819 1.440 1.00 96.88 88 VAL A C 1
ATOM 736 O O . VAL A 1 88 ? -6.301 2.439 2.483 1.00 96.88 88 VAL A O 1
ATOM 739 N N . ARG A 1 89 ? -7.740 1.391 1.113 1.00 97.19 89 ARG A N 1
ATOM 740 C CA . ARG A 1 89 ? -8.931 1.582 1.949 1.00 97.19 89 ARG A CA 1
ATOM 741 C C . ARG A 1 89 ? -9.250 0.314 2.714 1.00 97.19 89 ARG A C 1
ATOM 743 O O . ARG A 1 89 ? -9.239 -0.774 2.144 1.00 97.19 89 ARG A O 1
ATOM 750 N N . PHE A 1 90 ? -9.607 0.478 3.983 1.00 97.00 90 PHE A N 1
ATOM 751 C CA . PHE A 1 90 ? -9.918 -0.630 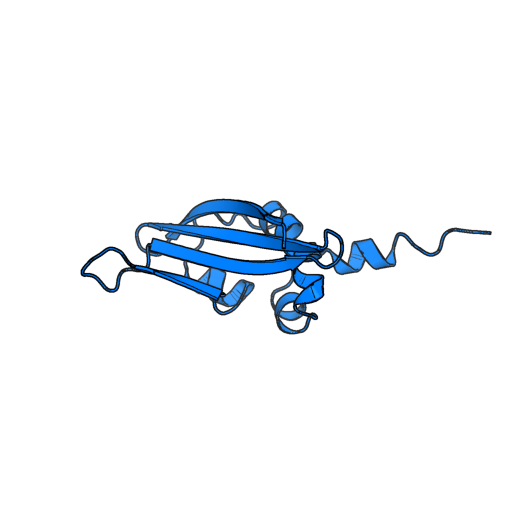4.874 1.00 97.00 90 PHE A CA 1
ATOM 752 C C . PHE A 1 90 ? -11.358 -0.577 5.373 1.00 97.00 90 PHE A C 1
ATOM 754 O O . PHE A 1 90 ? -11.872 0.483 5.736 1.00 97.00 90 PHE A O 1
ATOM 761 N N . GLN A 1 91 ? -11.963 -1.753 5.487 1.00 95.38 91 GLN A N 1
ATOM 762 C CA . GLN A 1 91 ? -13.153 -2.001 6.285 1.00 95.38 91 GLN A CA 1
ATOM 763 C C . GLN A 1 91 ? -12.865 -3.186 7.202 1.00 95.38 91 GLN A C 1
ATOM 765 O O . GLN A 1 91 ? -12.461 -4.246 6.739 1.00 95.38 91 GLN A O 1
ATOM 770 N N . ASP A 1 92 ? -13.043 -2.987 8.508 1.00 92.44 92 ASP A N 1
ATOM 771 C CA . ASP A 1 92 ? -12.813 -4.025 9.525 1.00 92.44 92 ASP A CA 1
ATOM 772 C C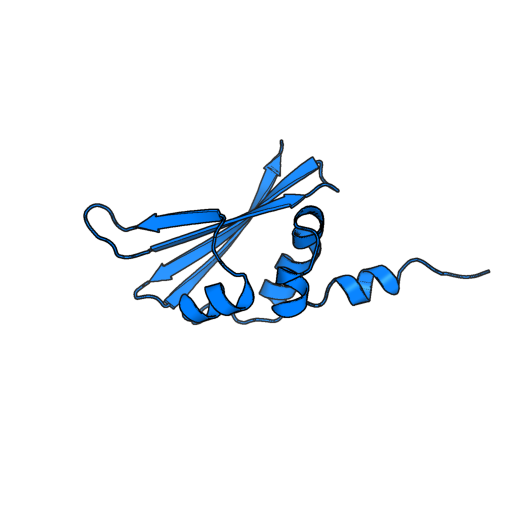 . ASP A 1 92 ? -11.437 -4.710 9.396 1.00 92.44 92 ASP A C 1
ATOM 774 O O . ASP A 1 92 ? -11.311 -5.925 9.504 1.00 92.44 92 ASP A O 1
ATOM 778 N N . ASP A 1 93 ? -10.399 -3.893 9.177 1.00 93.88 93 ASP A N 1
ATOM 779 C CA . ASP A 1 93 ? -8.995 -4.306 9.008 1.00 93.88 93 ASP A CA 1
ATOM 780 C C . ASP A 1 93 ? -8.672 -5.046 7.697 1.00 93.88 93 ASP A C 1
ATOM 782 O O . ASP A 1 93 ? -7.532 -5.459 7.488 1.00 93.88 93 ASP A O 1
ATOM 786 N N . VAL A 1 94 ? -9.646 -5.180 6.796 1.00 96.31 94 VAL A N 1
ATOM 787 C CA . VAL A 1 94 ? -9.508 -5.823 5.484 1.00 96.31 94 VAL A CA 1
ATOM 788 C C . VAL A 1 94 ? -9.510 -4.769 4.387 1.00 96.31 94 VAL A C 1
ATOM 790 O O . VAL A 1 94 ? -10.284 -3.813 4.435 1.00 96.31 94 VAL A O 1
ATOM 793 N N . VAL A 1 95 ? -8.648 -4.930 3.387 1.00 96.81 95 VAL A N 1
ATOM 794 C CA . VAL A 1 95 ? -8.620 -4.060 2.215 1.00 96.81 95 VAL A CA 1
ATOM 795 C C . VAL A 1 95 ? -9.886 -4.262 1.396 1.00 96.81 95 VAL A C 1
ATOM 797 O O . VAL A 1 95 ? -10.192 -5.377 0.975 1.00 96.81 95 VAL A O 1
ATOM 800 N N . ILE A 1 96 ? -10.593 -3.170 1.128 1.00 96.56 96 ILE A N 1
ATOM 801 C CA . ILE A 1 96 ? -11.784 -3.172 0.269 1.00 96.56 96 ILE A CA 1
ATOM 802 C C . ILE A 1 96 ? -11.515 -2.596 -1.117 1.00 96.56 96 ILE A C 1
ATOM 804 O O . ILE A 1 96 ? -12.239 -2.922 -2.052 1.00 96.56 96 ILE A O 1
ATOM 808 N N . ASP A 1 97 ? -10.517 -1.720 -1.237 1.00 95.06 97 ASP A N 1
ATOM 809 C CA . ASP A 1 97 ? -10.264 -0.948 -2.449 1.00 95.06 97 ASP A CA 1
ATOM 810 C C . ASP A 1 97 ? -8.862 -0.328 -2.417 1.00 95.06 97 ASP A C 1
ATOM 812 O O . ASP A 1 97 ? -8.339 0.006 -1.343 1.00 95.06 97 ASP A O 1
ATOM 816 N N . THR A 1 98 ? -8.282 -0.144 -3.598 1.00 94.44 98 THR A N 1
ATOM 817 C CA . THR A 1 98 ? -6.972 0.475 -3.808 1.00 94.44 98 THR A CA 1
ATOM 818 C C . THR A 1 98 ? -7.061 1.519 -4.916 1.00 94.44 98 THR A C 1
ATOM 820 O O . THR A 1 98 ? -7.912 1.471 -5.802 1.00 94.44 98 THR A O 1
ATOM 823 N N . THR A 1 99 ? -6.213 2.542 -4.867 1.00 93.19 99 THR A N 1
ATOM 824 C CA . THR A 1 99 ? -6.150 3.557 -5.928 1.00 93.19 99 THR A CA 1
ATOM 825 C C . THR A 1 99 ? -4.727 4.065 -6.081 1.00 93.19 99 THR A C 1
ATOM 827 O O . THR A 1 99 ? -4.033 4.301 -5.094 1.00 93.19 99 THR A O 1
ATOM 830 N N . ILE A 1 100 ? -4.302 4.270 -7.325 1.00 90.25 100 ILE A N 1
ATOM 831 C CA . ILE A 1 100 ? -3.029 4.907 -7.660 1.00 90.25 100 ILE A CA 1
ATOM 832 C C . ILE A 1 100 ? -3.325 6.271 -8.280 1.00 90.25 100 ILE A C 1
ATOM 834 O O . ILE A 1 100 ? -4.053 6.365 -9.267 1.00 90.25 100 ILE A O 1
ATOM 838 N N . ILE A 1 101 ? -2.741 7.321 -7.709 1.00 90.25 101 ILE A N 1
ATOM 839 C CA . ILE A 1 101 ? -2.814 8.696 -8.212 1.00 90.25 101 ILE A CA 1
ATOM 840 C C . ILE A 1 101 ? -1.403 9.154 -8.578 1.00 90.25 101 ILE A C 1
ATOM 842 O O . ILE A 1 101 ? -0.441 8.826 -7.884 1.00 90.25 101 ILE A O 1
ATOM 846 N N . VAL A 1 102 ? -1.280 9.910 -9.666 1.00 87.44 102 VAL A N 1
ATOM 847 C CA . VAL A 1 102 ? -0.043 10.606 -10.033 1.00 87.44 102 VAL A CA 1
ATOM 848 C C . VAL A 1 102 ? -0.262 12.097 -9.795 1.00 87.44 102 VAL A C 1
ATOM 850 O O . VAL A 1 102 ? -1.218 12.667 -10.316 1.00 87.44 102 VAL A O 1
ATOM 853 N N . GLU A 1 103 ? 0.592 12.704 -8.978 1.00 87.44 103 GLU A N 1
ATOM 854 C CA . GLU A 1 103 ? 0.573 14.128 -8.641 1.00 87.44 103 GLU A CA 1
ATOM 855 C C . GLU A 1 103 ? 1.841 14.797 -9.185 1.00 87.44 103 GLU A C 1
ATOM 857 O O . GLU A 1 103 ? 2.938 14.255 -9.035 1.00 87.44 103 GLU A O 1
ATOM 862 N N . ASP A 1 104 ? 1.700 15.975 -9.793 1.00 80.75 104 ASP A N 1
ATOM 863 C CA . ASP A 1 104 ? 2.847 16.816 -10.146 1.00 80.75 104 ASP A CA 1
ATOM 864 C C . ASP A 1 104 ? 3.474 17.443 -8.880 1.00 80.75 104 ASP A C 1
ATOM 866 O O . ASP A 1 104 ? 2.851 17.489 -7.814 1.00 80.75 104 ASP A O 1
ATOM 870 N N . TRP A 1 105 ? 4.735 17.867 -8.997 1.00 69.44 105 TRP A N 1
ATOM 871 C CA . TRP A 1 105 ? 5.554 18.470 -7.935 1.00 69.44 105 TRP A CA 1
ATOM 872 C C . TRP A 1 105 ? 5.014 19.785 -7.351 1.00 69.44 105 TRP A C 1
ATOM 874 O O . TRP A 1 105 ? 4.425 20.602 -8.097 1.00 69.44 105 TRP A O 1
#